Protein AF-A0A3A4K589-F1 (afdb_monomer_lite)

Structure (mmCIF, N/CA/C/O backbone):
data_AF-A0A3A4K589-F1
#
_entry.id   AF-A0A3A4K589-F1
#
loop_
_atom_site.group_PDB
_atom_site.id
_atom_site.type_symbol
_atom_site.label_atom_id
_atom_site.label_alt_id
_atom_site.label_comp_id
_atom_site.label_asym_id
_atom_site.label_entity_id
_atom_site.label_seq_id
_atom_site.pdbx_PDB_ins_code
_atom_site.Cartn_x
_atom_site.Cartn_y
_atom_site.Cartn_z
_atom_site.occupancy
_atom_site.B_iso_or_equiv
_atom_site.auth_seq_id
_atom_site.auth_comp_id
_atom_site.auth_asym_id
_atom_site.auth_atom_id
_atom_site.pdbx_PDB_model_num
ATOM 1 N N . MET A 1 1 ? -13.187 -5.462 17.919 1.00 56.28 1 MET A N 1
ATOM 2 C CA . MET A 1 1 ? -12.069 -4.545 18.238 1.00 56.28 1 MET A CA 1
ATOM 3 C C . MET A 1 1 ? -11.527 -3.876 16.978 1.00 56.28 1 MET A C 1
ATOM 5 O O . MET A 1 1 ? -11.646 -2.665 16.886 1.00 56.28 1 MET A O 1
ATOM 9 N N . LEU A 1 2 ? -11.048 -4.635 15.985 1.00 57.25 2 LEU A N 1
ATOM 10 C CA . LEU A 1 2 ? -10.505 -4.116 14.712 1.00 57.25 2 LEU A CA 1
ATOM 11 C C . LEU A 1 2 ? -11.508 -3.308 13.858 1.00 57.25 2 LEU A C 1
ATOM 13 O O . LEU A 1 2 ? -11.221 -2.182 13.465 1.00 57.25 2 LEU A O 1
ATOM 17 N N . LEU A 1 3 ? -12.720 -3.834 13.657 1.00 59.06 3 LEU A N 1
ATOM 18 C CA . LEU A 1 3 ? -13.803 -3.184 12.893 1.00 59.06 3 LEU A CA 1
ATOM 19 C C . LEU A 1 3 ? -14.183 -1.782 13.405 1.00 59.06 3 LEU A C 1
ATOM 21 O O . LEU A 1 3 ? -14.488 -0.894 12.620 1.00 59.06 3 LEU A O 1
ATOM 25 N N . SER A 1 4 ? -14.153 -1.575 14.723 1.00 60.25 4 SER A N 1
ATOM 26 C CA . SER A 1 4 ? -14.524 -0.301 15.354 1.00 60.25 4 SER A CA 1
ATOM 27 C C . SER A 1 4 ? -13.441 0.775 15.188 1.00 60.25 4 SER A C 1
ATOM 29 O O . SER A 1 4 ? -13.739 1.965 15.255 1.00 60.25 4 SER A O 1
ATOM 31 N N . ALA A 1 5 ? -12.185 0.363 14.986 1.00 59.72 5 ALA A N 1
ATOM 32 C CA . ALA A 1 5 ? -11.066 1.260 14.706 1.00 59.72 5 ALA A CA 1
ATOM 33 C C . ALA A 1 5 ? -10.971 1.597 13.204 1.00 59.72 5 ALA A C 1
ATOM 35 O O . ALA A 1 5 ? -10.641 2.728 12.845 1.00 59.72 5 ALA A O 1
ATOM 36 N N . PHE A 1 6 ? -11.343 0.657 12.327 1.00 65.44 6 PHE A N 1
ATOM 37 C CA . PHE A 1 6 ? -11.325 0.814 10.868 1.00 65.44 6 PHE A CA 1
ATOM 38 C C . PHE A 1 6 ? -12.630 1.423 10.322 1.00 65.44 6 PHE A C 1
ATOM 40 O O . PHE A 1 6 ? -13.406 0.808 9.589 1.00 65.44 6 PHE A O 1
ATOM 47 N N . HIS A 1 7 ? -12.897 2.658 10.740 1.00 74.31 7 HIS A N 1
ATOM 48 C CA . HIS A 1 7 ? -14.098 3.407 10.371 1.00 74.31 7 HIS A CA 1
ATOM 49 C C . HIS A 1 7 ? -14.136 3.826 8.886 1.00 74.31 7 HIS A C 1
ATOM 51 O O . HIS A 1 7 ? -13.130 3.784 8.175 1.00 74.31 7 HIS A O 1
ATOM 57 N N . ARG A 1 8 ? -15.310 4.278 8.419 1.00 78.75 8 ARG A N 1
ATOM 58 C CA . ARG A 1 8 ? -15.590 4.609 7.007 1.00 78.75 8 ARG A CA 1
ATOM 59 C C . ARG A 1 8 ? -14.558 5.546 6.366 1.00 78.75 8 ARG A C 1
ATOM 61 O O . ARG A 1 8 ? -14.184 5.303 5.228 1.00 78.75 8 ARG A O 1
ATOM 68 N N . ARG A 1 9 ? -14.062 6.568 7.078 1.00 82.56 9 ARG A N 1
ATOM 69 C CA . ARG A 1 9 ? -13.073 7.510 6.513 1.00 82.56 9 ARG A CA 1
ATOM 70 C C . ARG A 1 9 ? -11.721 6.848 6.264 1.00 82.56 9 ARG A C 1
ATOM 72 O O . ARG A 1 9 ? -11.150 7.043 5.202 1.00 82.56 9 ARG A O 1
ATOM 79 N N . LEU A 1 10 ? -11.251 6.017 7.196 1.00 80.69 10 LEU A N 1
ATOM 80 C CA . LEU A 1 10 ? -10.000 5.277 7.021 1.00 80.69 10 LEU A CA 1
ATOM 81 C C . LEU A 1 10 ? -10.121 4.2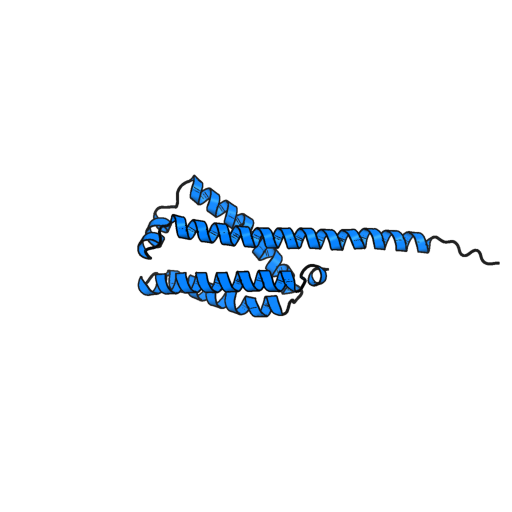61 5.875 1.00 80.69 10 LEU A C 1
ATOM 83 O O . LEU A 1 10 ? -9.215 4.153 5.064 1.00 80.69 10 LEU A O 1
ATOM 87 N N . ARG A 1 11 ? -11.279 3.599 5.741 1.00 82.44 11 ARG A N 1
ATOM 88 C CA . ARG A 1 11 ? -11.566 2.708 4.601 1.00 82.44 11 ARG A CA 1
ATOM 89 C C . ARG A 1 11 ? -11.535 3.443 3.267 1.00 82.44 11 ARG A C 1
ATOM 91 O O . ARG A 1 11 ? -10.949 2.927 2.326 1.00 82.44 11 ARG A O 1
ATOM 98 N N . LEU A 1 12 ? -12.143 4.627 3.193 1.00 84.38 12 LEU A N 1
ATOM 99 C CA . LEU A 1 12 ? -12.121 5.457 1.988 1.00 84.38 12 LEU A CA 1
ATOM 100 C C . LEU A 1 12 ? -10.704 5.936 1.661 1.00 84.38 12 LEU A C 1
ATOM 102 O O . LEU A 1 12 ? -10.305 5.852 0.509 1.00 84.38 12 LEU A O 1
ATOM 106 N N . ALA A 1 13 ? -9.930 6.368 2.659 1.00 85.31 13 ALA A N 1
ATOM 107 C CA . ALA A 1 13 ? -8.546 6.791 2.458 1.00 85.31 13 ALA A CA 1
ATOM 108 C C . ALA A 1 13 ? -7.650 5.633 1.985 1.00 85.31 13 ALA A C 1
ATOM 110 O O . ALA A 1 13 ? -6.901 5.789 1.026 1.00 85.31 13 ALA A O 1
ATOM 111 N N . THR A 1 14 ? -7.768 4.449 2.596 1.00 82.75 14 THR A N 1
ATOM 112 C CA . THR A 1 14 ? -7.049 3.248 2.144 1.00 82.75 14 THR A CA 1
ATOM 113 C C . THR A 1 14 ? -7.493 2.823 0.745 1.00 82.75 14 THR A C 1
ATOM 115 O O . THR A 1 14 ? -6.650 2.480 -0.072 1.00 82.75 14 THR A O 1
ATOM 118 N N . ALA A 1 15 ? -8.792 2.871 0.438 1.00 86.06 15 ALA A N 1
ATOM 119 C CA . ALA A 1 15 ? -9.295 2.562 -0.899 1.00 86.06 15 ALA A CA 1
ATOM 120 C C . ALA A 1 15 ? -8.781 3.559 -1.950 1.00 86.06 15 ALA A C 1
ATOM 122 O O . ALA A 1 15 ? -8.345 3.135 -3.013 1.00 86.06 15 ALA A O 1
ATOM 123 N N . ALA A 1 16 ? -8.768 4.858 -1.642 1.00 87.00 16 ALA A N 1
ATOM 124 C CA . ALA A 1 16 ? -8.206 5.881 -2.518 1.00 87.00 16 ALA A CA 1
ATOM 125 C C . ALA A 1 16 ? -6.711 5.644 -2.767 1.00 87.00 16 ALA A C 1
ATOM 127 O O . ALA A 1 16 ? -6.267 5.688 -3.910 1.00 87.00 16 ALA A O 1
ATOM 128 N N . LEU A 1 17 ? -5.951 5.307 -1.720 1.00 86.62 17 LEU A N 1
ATOM 129 C CA . LEU A 1 17 ? -4.537 4.966 -1.853 1.00 86.62 17 LEU A CA 1
ATOM 130 C 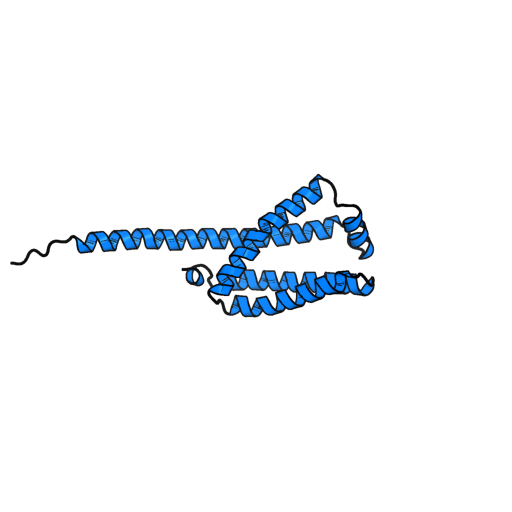C . LEU A 1 17 ? -4.333 3.732 -2.746 1.00 86.62 17 LEU A C 1
ATOM 132 O O . LEU A 1 17 ? -3.483 3.754 -3.628 1.00 86.62 17 LEU A O 1
ATOM 136 N N . LEU A 1 18 ? -5.150 2.687 -2.582 1.00 85.00 18 LEU A N 1
ATOM 137 C CA . LEU A 1 18 ? -5.111 1.510 -3.454 1.00 85.00 18 LEU A CA 1
ATOM 138 C C . LEU A 1 18 ? -5.413 1.863 -4.915 1.00 85.00 18 LEU A C 1
ATOM 140 O O . LEU A 1 18 ? -4.732 1.356 -5.797 1.00 85.00 18 LEU A O 1
ATOM 144 N N . VAL A 1 19 ? -6.382 2.746 -5.178 1.00 87.50 19 VAL A N 1
ATOM 145 C CA . VAL A 1 19 ? -6.689 3.222 -6.540 1.00 87.50 19 VAL A CA 1
ATOM 146 C C . VAL A 1 19 ? -5.496 3.964 -7.148 1.00 87.50 19 VAL A C 1
ATOM 148 O O . VAL A 1 19 ? -5.154 3.719 -8.303 1.00 87.50 19 VAL A O 1
ATOM 151 N N . VAL A 1 20 ? -4.809 4.808 -6.372 1.00 88.50 20 VAL A N 1
ATOM 152 C CA . VAL A 1 20 ? -3.553 5.442 -6.811 1.00 88.50 20 VAL A CA 1
ATOM 153 C C . VAL A 1 20 ? -2.494 4.380 -7.126 1.00 88.50 20 VAL A C 1
ATOM 155 O O . VAL A 1 20 ? -1.844 4.453 -8.167 1.00 88.50 20 VAL A O 1
ATOM 158 N N . GLY A 1 21 ? -2.367 3.352 -6.281 1.00 83.75 21 GLY A N 1
ATOM 159 C CA . GLY A 1 21 ? -1.479 2.214 -6.519 1.00 83.75 21 GLY A CA 1
ATOM 160 C C . GLY A 1 21 ? -1.806 1.447 -7.806 1.00 83.75 21 GLY A C 1
ATOM 161 O O . GLY A 1 21 ? -0.892 1.086 -8.543 1.00 83.75 21 GLY A O 1
ATOM 162 N N . VAL A 1 22 ? -3.092 1.243 -8.121 1.00 85.81 22 VAL A N 1
ATOM 163 C CA . VAL A 1 22 ? -3.533 0.653 -9.399 1.00 85.81 22 VAL A CA 1
ATOM 164 C C . VAL A 1 22 ? -3.076 1.521 -10.568 1.00 85.81 22 VAL A C 1
ATOM 166 O O . VAL A 1 22 ? -2.495 0.996 -11.513 1.00 85.81 22 VAL A O 1
ATOM 169 N N . GLY A 1 23 ? -3.287 2.838 -10.496 1.00 85.94 23 GLY A N 1
ATOM 170 C CA . GLY A 1 23 ? -2.848 3.771 -11.537 1.00 85.94 23 GLY A CA 1
ATOM 171 C C . GLY A 1 23 ? -1.337 3.712 -11.777 1.00 85.94 23 GLY A C 1
ATOM 172 O O . GLY A 1 23 ? -0.899 3.610 -12.920 1.00 85.94 23 GLY A O 1
ATOM 173 N N . LEU A 1 24 ? -0.544 3.683 -10.704 1.00 83.50 24 LEU A N 1
ATOM 174 C CA . LEU A 1 24 ? 0.913 3.535 -10.777 1.00 83.50 24 LEU A CA 1
ATOM 175 C C . LEU A 1 24 ? 1.336 2.192 -11.384 1.00 83.50 24 LEU A C 1
ATOM 177 O O . LEU A 1 24 ? 2.243 2.151 -12.214 1.00 83.50 24 LEU A O 1
ATOM 181 N N . ALA A 1 25 ? 0.671 1.098 -11.008 1.00 83.94 25 ALA A N 1
ATOM 182 C CA . ALA A 1 25 ? 0.947 -0.222 -11.562 1.00 83.94 25 ALA A CA 1
ATOM 183 C C . ALA A 1 25 ? 0.599 -0.299 -13.056 1.00 83.94 25 ALA A C 1
ATOM 185 O O . ALA A 1 25 ? 1.364 -0.874 -13.823 1.00 83.94 25 ALA A O 1
ATOM 186 N N . ILE A 1 26 ? -0.506 0.320 -13.486 1.00 85.44 26 ILE A N 1
ATOM 187 C CA . ILE A 1 26 ? -0.877 0.416 -14.905 1.00 85.44 26 ILE A CA 1
ATOM 188 C C . ILE A 1 26 ? 0.139 1.267 -15.669 1.00 85.44 26 ILE A C 1
ATOM 190 O O . ILE A 1 26 ? 0.579 0.859 -16.737 1.00 85.44 26 ILE A O 1
ATOM 194 N N . PHE A 1 27 ? 0.559 2.410 -15.125 1.00 82.62 27 PHE A N 1
ATOM 195 C CA . PHE A 1 27 ? 1.581 3.248 -15.756 1.00 82.62 27 PHE A CA 1
ATOM 196 C C . PHE A 1 27 ? 2.901 2.482 -15.939 1.00 82.62 27 PHE A C 1
ATOM 198 O O . PHE A 1 27 ? 3.467 2.463 -17.032 1.00 82.62 27 PHE A O 1
ATOM 205 N N . GLY A 1 28 ? 3.343 1.767 -14.898 1.00 78.75 28 GLY A N 1
ATOM 206 C CA . GLY A 1 28 ? 4.508 0.883 -14.968 1.00 78.75 28 GLY A CA 1
ATOM 207 C C . GLY A 1 28 ? 4.328 -0.272 -15.957 1.00 78.75 28 GLY A C 1
ATOM 208 O O . GLY A 1 28 ? 5.264 -0.605 -16.677 1.00 78.75 28 GLY A O 1
ATOM 209 N N . LEU A 1 29 ? 3.126 -0.850 -16.042 1.00 82.75 29 LEU A N 1
ATOM 210 C CA . LEU A 1 29 ? 2.789 -1.899 -17.005 1.00 82.75 29 LEU A CA 1
ATOM 211 C C . LEU A 1 29 ? 2.879 -1.396 -18.446 1.00 82.75 29 LEU A C 1
ATOM 213 O O . LEU A 1 29 ? 3.487 -2.073 -19.265 1.00 82.75 29 LEU A O 1
ATOM 217 N N . VAL A 1 30 ? 2.293 -0.234 -18.749 1.00 82.75 30 VAL A N 1
ATOM 218 C CA . VAL A 1 30 ? 2.341 0.372 -20.088 1.00 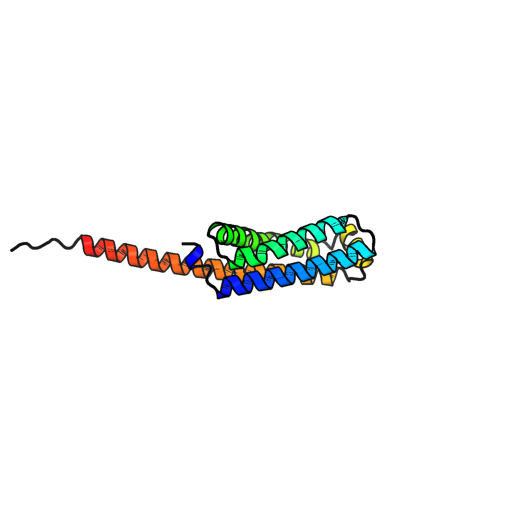82.75 30 VAL A CA 1
ATOM 219 C C . VAL A 1 30 ? 3.791 0.628 -20.480 1.00 82.75 30 VAL A C 1
ATOM 221 O O . VAL A 1 30 ? 4.218 0.175 -21.537 1.00 82.75 30 VAL A O 1
ATOM 224 N N . GLY A 1 31 ? 4.576 1.243 -19.590 1.00 78.25 31 GLY A N 1
ATOM 225 C CA . GLY A 1 31 ? 5.998 1.468 -19.835 1.00 78.25 31 GLY A CA 1
ATOM 226 C C . GLY A 1 31 ? 6.784 0.167 -20.046 1.00 78.25 31 GLY A C 1
ATOM 227 O O . GLY A 1 31 ? 7.558 0.056 -20.992 1.00 78.25 31 GLY A O 1
ATOM 228 N N . ALA A 1 32 ? 6.563 -0.850 -19.209 1.00 78.00 32 ALA A N 1
ATOM 229 C CA . ALA A 1 32 ? 7.239 -2.143 -19.325 1.00 78.00 32 ALA A CA 1
ATOM 230 C C . ALA A 1 32 ? 6.835 -2.920 -20.590 1.00 78.00 32 ALA A C 1
ATOM 232 O O . ALA A 1 32 ? 7.678 -3.577 -21.201 1.00 78.00 32 ALA A O 1
ATOM 233 N N . ALA A 1 33 ? 5.562 -2.852 -20.987 1.00 78.88 33 ALA A N 1
ATOM 234 C CA . ALA A 1 33 ? 5.047 -3.507 -22.185 1.00 78.88 33 ALA A CA 1
ATOM 235 C C . ALA A 1 33 ? 5.629 -2.884 -23.459 1.00 78.88 33 ALA A C 1
ATOM 237 O O . ALA A 1 33 ? 6.060 -3.620 -24.347 1.00 78.88 33 ALA A O 1
ATOM 238 N N . ASP A 1 34 ? 5.713 -1.553 -23.503 1.00 79.94 34 ASP A N 1
ATOM 239 C CA . ASP A 1 34 ? 6.284 -0.803 -24.627 1.00 79.94 34 ASP A CA 1
ATOM 240 C C . ASP A 1 34 ? 7.766 -1.166 -24.860 1.00 79.94 34 ASP A C 1
ATOM 242 O O . ASP A 1 34 ? 8.228 -1.300 -25.990 1.00 79.94 34 ASP A O 1
ATOM 246 N N . HIS A 1 35 ? 8.491 -1.482 -23.781 1.00 73.75 35 HIS A N 1
ATOM 247 C CA . HIS A 1 35 ? 9.911 -1.851 -23.816 1.00 73.75 35 HIS A CA 1
ATOM 248 C C . HIS A 1 35 ? 10.173 -3.372 -23.800 1.00 73.75 35 HIS A C 1
ATOM 250 O O . HIS A 1 35 ? 11.325 -3.793 -23.671 1.00 73.75 35 HIS A O 1
ATOM 256 N N . ARG A 1 36 ? 9.129 -4.214 -23.924 1.00 73.56 36 ARG A N 1
ATOM 257 C CA . ARG A 1 36 ? 9.191 -5.692 -23.803 1.00 73.56 36 ARG A CA 1
ATOM 258 C C . ARG A 1 36 ? 9.962 -6.183 -22.568 1.00 73.56 36 ARG A C 1
ATOM 260 O O . ARG A 1 36 ? 10.669 -7.194 -22.613 1.00 73.56 36 ARG A O 1
ATOM 267 N N . ASP A 1 37 ? 9.823 -5.482 -21.451 1.00 73.81 37 ASP A N 1
ATOM 268 C CA . ASP A 1 37 ? 10.459 -5.865 -20.198 1.00 73.81 37 ASP A CA 1
ATOM 269 C C . ASP A 1 37 ? 9.744 -7.093 -19.598 1.00 73.81 37 ASP A C 1
ATOM 271 O O . ASP A 1 37 ? 8.514 -7.155 -19.506 1.00 73.81 37 ASP A O 1
ATOM 275 N N . ARG A 1 38 ? 10.520 -8.078 -19.126 1.00 76.81 38 ARG A N 1
ATOM 276 C CA . ARG A 1 38 ? 10.009 -9.282 -18.442 1.00 76.81 38 ARG A CA 1
ATOM 277 C C . ARG A 1 38 ? 9.197 -8.940 -17.188 1.00 76.81 38 ARG A C 1
ATOM 279 O O . ARG A 1 38 ? 8.417 -9.765 -16.715 1.00 76.81 38 ARG A O 1
ATOM 286 N N . ARG A 1 39 ? 9.360 -7.731 -16.646 1.00 74.19 39 ARG A N 1
ATOM 287 C CA . ARG A 1 39 ? 8.650 -7.247 -15.454 1.00 74.19 39 ARG A CA 1
ATOM 288 C C . ARG A 1 39 ? 7.215 -6.799 -15.712 1.00 74.19 39 ARG A C 1
ATOM 290 O O . ARG A 1 39 ? 6.488 -6.601 -14.740 1.00 74.19 39 ARG A O 1
ATOM 297 N N . ALA A 1 40 ? 6.772 -6.705 -16.969 1.00 76.88 40 ALA A N 1
ATOM 298 C CA . ALA A 1 40 ? 5.382 -6.381 -17.299 1.00 76.88 40 ALA A CA 1
ATOM 299 C C . ALA A 1 40 ? 4.389 -7.299 -16.555 1.00 76.88 40 ALA A C 1
ATOM 301 O O . ALA A 1 40 ? 3.405 -6.828 -15.988 1.00 76.88 40 ALA A O 1
ATOM 302 N N . GLY A 1 41 ? 4.706 -8.595 -16.435 1.00 76.62 41 GLY A N 1
ATOM 303 C CA . GLY A 1 41 ? 3.891 -9.544 -15.669 1.00 76.62 41 GLY A CA 1
ATOM 304 C C . GLY A 1 41 ? 3.727 -9.163 -14.191 1.00 76.62 41 GLY A C 1
ATOM 305 O O . GLY A 1 41 ? 2.630 -9.267 -13.649 1.00 76.62 41 GLY A O 1
ATOM 306 N N . ALA A 1 42 ? 4.780 -8.655 -13.544 1.00 77.38 42 ALA A N 1
ATOM 307 C CA . ALA A 1 42 ? 4.719 -8.240 -12.143 1.00 77.38 42 ALA A CA 1
ATOM 308 C C . ALA A 1 42 ? 3.820 -7.007 -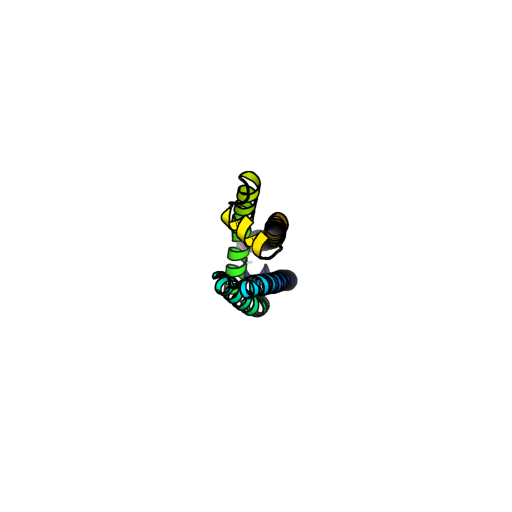11.949 1.00 77.38 42 ALA A C 1
ATOM 310 O O . ALA A 1 42 ? 3.017 -6.976 -11.016 1.00 77.38 42 ALA A O 1
ATOM 311 N N . PHE A 1 43 ? 3.899 -6.023 -12.853 1.00 79.31 43 PHE A N 1
ATOM 312 C CA . PHE A 1 43 ? 3.029 -4.843 -12.819 1.00 79.31 43 PHE A CA 1
ATOM 313 C C . PHE A 1 43 ? 1.562 -5.194 -13.087 1.00 79.31 43 PHE A C 1
ATOM 315 O O . PHE A 1 43 ? 0.680 -4.691 -12.392 1.00 79.31 43 PHE A O 1
ATOM 322 N N . ALA A 1 44 ? 1.294 -6.105 -14.027 1.00 82.62 44 ALA A N 1
ATOM 323 C CA . ALA A 1 44 ? -0.056 -6.597 -14.293 1.00 82.62 44 ALA A CA 1
ATOM 324 C C . ALA A 1 44 ? -0.652 -7.312 -13.072 1.00 82.62 44 ALA A C 1
ATOM 326 O O . ALA A 1 44 ? -1.768 -6.997 -12.654 1.00 82.62 44 ALA A O 1
ATOM 327 N N . VAL A 1 45 ? 0.107 -8.221 -12.449 1.00 84.00 45 VAL A N 1
ATOM 328 C CA . VAL A 1 45 ? -0.320 -8.906 -11.218 1.00 84.00 45 VAL A CA 1
ATOM 329 C C . VAL A 1 45 ? -0.590 -7.894 -10.105 1.00 84.00 45 VAL A C 1
ATOM 331 O O . VAL A 1 45 ? -1.637 -7.965 -9.463 1.00 84.00 45 VAL A O 1
ATOM 334 N N . ALA A 1 46 ? 0.300 -6.918 -9.904 1.00 80.81 46 ALA A N 1
ATOM 335 C CA . ALA A 1 46 ? 0.108 -5.872 -8.905 1.00 80.81 46 ALA A CA 1
ATOM 336 C C . ALA A 1 46 ? -1.173 -5.058 -9.158 1.00 80.81 46 ALA A C 1
ATOM 338 O O . ALA A 1 46 ? -1.960 -4.867 -8.231 1.00 80.81 46 ALA A O 1
ATOM 339 N N . ALA A 1 47 ? -1.426 -4.636 -10.402 1.00 82.62 47 ALA A N 1
ATOM 340 C CA . ALA A 1 47 ? -2.628 -3.889 -10.770 1.00 82.62 47 ALA A CA 1
ATOM 341 C C . ALA A 1 47 ? -3.911 -4.687 -10.483 1.00 82.62 47 ALA A C 1
ATOM 343 O O . ALA A 1 47 ? -4.832 -4.163 -9.856 1.00 82.62 47 ALA A O 1
ATOM 344 N N . VAL A 1 48 ? -3.953 -5.966 -10.876 1.00 86.94 48 VAL A N 1
ATOM 345 C CA . VAL A 1 48 ? -5.107 -6.850 -10.639 1.00 86.94 48 VAL A CA 1
ATOM 346 C C . VAL A 1 48 ? -5.345 -7.053 -9.145 1.00 86.94 48 VAL A C 1
ATOM 348 O O . VAL A 1 48 ? -6.467 -6.880 -8.666 1.00 86.94 48 VAL A O 1
ATOM 351 N N . VAL A 1 49 ? -4.294 -7.379 -8.390 1.00 83.62 49 VAL A N 1
ATOM 352 C CA . VAL A 1 49 ? -4.389 -7.594 -6.941 1.00 83.62 49 VAL A CA 1
ATOM 353 C C . VAL A 1 49 ? -4.902 -6.330 -6.250 1.00 83.62 49 VAL A C 1
ATOM 355 O O . VAL A 1 49 ? -5.880 -6.396 -5.504 1.00 83.62 49 VAL A O 1
ATOM 358 N N . LEU A 1 50 ? -4.308 -5.167 -6.534 1.00 82.94 50 LEU A N 1
ATOM 359 C CA . LEU A 1 50 ? -4.731 -3.895 -5.944 1.00 82.94 50 LEU A CA 1
ATOM 360 C C . LEU A 1 50 ? -6.184 -3.555 -6.304 1.00 82.94 50 LEU A C 1
ATOM 362 O O . LEU A 1 50 ? -6.948 -3.167 -5.417 1.00 82.94 50 LEU A O 1
ATOM 366 N N . ALA A 1 51 ? -6.597 -3.771 -7.556 1.00 85.56 51 ALA A N 1
ATOM 367 C CA . ALA A 1 51 ? -7.965 -3.525 -8.005 1.00 85.56 51 ALA A CA 1
ATOM 368 C C . ALA A 1 51 ? -8.988 -4.407 -7.272 1.00 85.56 51 ALA A C 1
ATOM 370 O O . ALA A 1 51 ? -10.040 -3.915 -6.863 1.00 85.56 51 ALA A O 1
ATOM 371 N N . VAL A 1 52 ? -8.670 -5.684 -7.031 1.00 86.81 52 VAL A N 1
ATOM 372 C CA . VAL A 1 52 ? -9.513 -6.598 -6.238 1.00 86.81 52 VAL A CA 1
ATOM 373 C C . VAL A 1 52 ? -9.550 -6.189 -4.763 1.00 86.81 52 VAL A C 1
ATOM 375 O O . VAL A 1 52 ? -10.589 -6.303 -4.108 1.00 86.81 52 VAL A O 1
ATOM 378 N N . LEU A 1 53 ? -8.445 -5.672 -4.221 1.00 80.38 53 LEU A N 1
ATOM 379 C CA . LEU A 1 53 ? -8.376 -5.236 -2.827 1.00 80.38 53 LEU A CA 1
ATOM 380 C C . LEU A 1 53 ? -9.244 -4.003 -2.529 1.00 80.38 53 LEU A C 1
ATOM 382 O O . LEU A 1 53 ? -9.752 -3.898 -1.412 1.00 80.38 53 LEU A O 1
ATOM 386 N N . VAL A 1 54 ? -9.480 -3.108 -3.495 1.00 84.50 54 VAL A N 1
ATOM 387 C CA . VAL A 1 54 ? -10.335 -1.914 -3.317 1.00 84.50 54 VAL A CA 1
ATOM 388 C C . VAL A 1 54 ? -11.735 -2.269 -2.777 1.00 84.50 54 VAL A C 1
ATOM 390 O O . VAL A 1 54 ? -12.072 -1.833 -1.668 1.00 84.50 54 VAL A O 1
ATOM 393 N N . PRO A 1 55 ? -12.566 -3.084 -3.463 1.00 83.69 55 PRO A N 1
ATOM 394 C CA . PRO A 1 55 ? -13.886 -3.455 -2.957 1.00 83.69 55 PRO A CA 1
ATOM 395 C C . PRO A 1 55 ? -13.805 -4.304 -1.682 1.00 83.69 55 PRO A C 1
ATOM 397 O O . PRO A 1 55 ? -14.703 -4.241 -0.844 1.00 83.69 55 PRO A O 1
ATOM 400 N N . VAL A 1 56 ? -12.732 -5.076 -1.486 1.00 83.94 56 VAL A N 1
ATOM 401 C CA . VAL A 1 56 ? -12.526 -5.884 -0.274 1.00 83.94 56 VAL A CA 1
ATOM 402 C C . VAL A 1 56 ? -12.326 -4.985 0.955 1.00 83.94 56 VAL A C 1
ATOM 404 O O . VAL A 1 56 ? -13.013 -5.163 1.967 1.00 83.94 56 VAL A O 1
ATOM 407 N N . VAL A 1 57 ? -11.483 -3.952 0.858 1.00 80.31 57 VAL A N 1
ATOM 408 C CA . VAL A 1 57 ? -11.304 -2.912 1.894 1.00 80.31 57 VAL A CA 1
ATOM 409 C C . VAL A 1 57 ? -12.604 -2.146 2.137 1.00 80.31 57 VAL A C 1
ATOM 411 O O . VAL A 1 57 ? -13.002 -1.909 3.287 1.00 80.31 57 VAL A O 1
ATOM 414 N N . LEU A 1 58 ? -13.337 -1.839 1.067 1.00 82.44 58 LEU A N 1
ATOM 415 C CA . LEU A 1 58 ? -14.652 -1.211 1.147 1.00 82.44 58 LEU A CA 1
ATOM 416 C C . LEU A 1 58 ? -15.758 -2.127 1.671 1.00 82.44 58 LEU A C 1
ATOM 418 O O . LEU A 1 58 ? -16.798 -1.596 2.041 1.00 82.44 58 LEU A O 1
ATOM 422 N N . ARG A 1 59 ? -15.557 -3.442 1.819 1.00 82.31 59 ARG A N 1
ATOM 423 C CA . ARG A 1 59 ? -16.472 -4.350 2.547 1.00 82.31 59 ARG A CA 1
ATOM 424 C C . ARG A 1 59 ? -16.155 -4.439 4.039 1.00 82.31 59 ARG A C 1
ATOM 426 O O . ARG A 1 59 ? -17.055 -4.665 4.841 1.00 82.31 59 ARG A O 1
ATOM 433 N N . GLY A 1 60 ? -14.918 -4.135 4.439 1.00 69.38 60 GLY A N 1
ATOM 434 C CA . GLY A 1 60 ? -14.554 -3.926 5.844 1.00 69.38 60 GLY A CA 1
ATOM 435 C C . GLY A 1 60 ? -14.594 -5.188 6.702 1.00 69.38 60 GLY A C 1
ATOM 436 O O . GLY A 1 60 ? -14.854 -5.102 7.898 1.00 69.38 60 GLY A O 1
ATOM 437 N N . GLY A 1 61 ? -14.344 -6.359 6.114 1.00 74.69 61 GLY A N 1
ATOM 438 C CA . GLY A 1 61 ? -14.241 -7.611 6.863 1.00 74.69 61 GLY A CA 1
ATOM 439 C C . GLY A 1 61 ? -13.117 -7.575 7.907 1.00 74.69 61 GLY A C 1
ATOM 440 O O . GLY A 1 61 ? -12.103 -6.903 7.737 1.00 74.69 61 GLY A O 1
ATOM 441 N N . ARG A 1 62 ? -13.267 -8.338 8.994 1.00 71.88 62 ARG A N 1
ATOM 442 C CA . ARG A 1 62 ? -12.278 -8.421 10.092 1.00 71.88 62 ARG A CA 1
ATOM 443 C C . ARG A 1 62 ? -10.873 -8.779 9.600 1.00 71.88 62 ARG A C 1
ATOM 445 O O . ARG A 1 62 ? -9.905 -8.136 9.994 1.00 71.88 62 ARG A O 1
ATOM 452 N N . TRP A 1 63 ? -10.805 -9.767 8.712 1.00 73.31 63 TRP A N 1
ATOM 453 C CA . TRP A 1 63 ? -9.584 -10.229 8.054 1.00 73.31 63 TRP A CA 1
ATOM 454 C C . TRP A 1 63 ? -8.951 -9.153 7.178 1.00 73.31 63 TRP A C 1
ATOM 456 O O . TRP A 1 63 ? -7.737 -9.001 7.160 1.00 73.31 63 TRP A O 1
ATOM 466 N N . VAL A 1 64 ? -9.782 -8.340 6.528 1.00 71.75 64 VAL A N 1
ATOM 467 C CA . VAL A 1 64 ? -9.336 -7.245 5.666 1.00 71.75 64 VAL A CA 1
ATOM 468 C C . VAL A 1 64 ? -8.679 -6.138 6.478 1.00 71.75 64 VAL A C 1
ATOM 470 O O . VAL A 1 64 ? -7.659 -5.602 6.070 1.00 71.75 64 VAL A O 1
ATOM 473 N N . VAL A 1 65 ? -9.223 -5.822 7.656 1.00 69.75 65 VAL A N 1
ATOM 474 C CA . VAL A 1 65 ? -8.616 -4.837 8.560 1.00 69.75 65 VAL A CA 1
ATOM 475 C C . VAL A 1 65 ? -7.259 -5.323 9.075 1.00 69.75 65 VAL A C 1
ATOM 477 O O . VAL A 1 65 ? -6.312 -4.544 9.116 1.00 69.75 65 VAL A O 1
ATOM 480 N N . GLY A 1 66 ? -7.157 -6.603 9.449 1.00 73.00 66 GLY A N 1
ATOM 481 C CA . GLY A 1 66 ? -5.888 -7.207 9.864 1.00 73.00 66 GLY A CA 1
ATOM 482 C C . GLY A 1 66 ? -4.851 -7.194 8.739 1.00 73.00 66 GLY A C 1
ATOM 483 O O . GLY A 1 66 ? -3.742 -6.709 8.937 1.00 73.00 66 GLY A O 1
ATOM 484 N N . GLY A 1 67 ? -5.240 -7.638 7.541 1.00 73.56 67 GLY A N 1
ATOM 485 C CA . GLY A 1 67 ? -4.382 -7.620 6.356 1.00 73.56 67 GLY A CA 1
ATOM 486 C C . GLY A 1 67 ? -3.940 -6.209 5.967 1.00 73.56 67 GLY A C 1
ATOM 487 O O . GLY A 1 67 ? -2.757 -5.982 5.747 1.00 73.56 67 GLY A O 1
ATOM 488 N N . ALA A 1 68 ? -4.854 -5.234 5.971 1.00 73.19 68 ALA A N 1
ATOM 489 C CA . ALA A 1 68 ? -4.522 -3.836 5.701 1.00 73.19 68 ALA A CA 1
ATOM 490 C C . ALA A 1 68 ? -3.539 -3.276 6.737 1.00 73.19 68 ALA A C 1
ATOM 492 O O . ALA A 1 68 ? -2.608 -2.574 6.364 1.00 73.19 68 ALA A O 1
ATOM 493 N N . ALA A 1 69 ? -3.694 -3.608 8.021 1.00 74.00 69 ALA A N 1
ATOM 494 C CA . ALA A 1 69 ? -2.747 -3.190 9.051 1.00 74.00 69 ALA A CA 1
ATOM 495 C C . ALA A 1 69 ? -1.348 -3.785 8.823 1.00 74.00 69 ALA A C 1
ATOM 497 O O . ALA A 1 69 ? -0.366 -3.058 8.933 1.00 74.00 69 ALA A O 1
ATOM 498 N N . ILE A 1 70 ? -1.255 -5.069 8.461 1.00 79.25 70 ILE A N 1
ATOM 499 C CA . ILE A 1 70 ? 0.025 -5.724 8.146 1.00 79.25 70 ILE A CA 1
ATOM 500 C C . ILE A 1 70 ? 0.674 -5.068 6.925 1.00 79.25 70 ILE A C 1
ATOM 502 O O . ILE A 1 70 ? 1.835 -4.675 6.988 1.00 79.25 70 ILE A O 1
ATOM 506 N N . VAL A 1 71 ? -0.080 -4.899 5.835 1.00 77.31 71 VAL A N 1
ATOM 507 C CA . VAL A 1 71 ? 0.429 -4.303 4.592 1.00 77.31 71 VAL A CA 1
ATOM 508 C C . VAL A 1 71 ? 0.877 -2.862 4.815 1.00 77.31 71 VAL A C 1
ATOM 510 O O . VAL A 1 71 ? 1.985 -2.514 4.423 1.00 77.31 71 VAL A O 1
ATOM 513 N N . LEU A 1 72 ? 0.057 -2.034 5.471 1.00 76.31 72 LEU A N 1
ATOM 514 C CA . LEU A 1 72 ? 0.399 -0.640 5.764 1.00 76.31 72 LEU A CA 1
ATOM 515 C C . LEU A 1 72 ? 1.585 -0.539 6.738 1.00 76.31 72 LEU A C 1
ATOM 517 O O . LEU A 1 72 ? 2.434 0.328 6.571 1.00 76.31 72 LEU A O 1
ATOM 521 N N . GLY A 1 73 ? 1.680 -1.435 7.725 1.00 72.94 73 GLY A N 1
ATOM 522 C CA . GLY A 1 73 ? 2.830 -1.509 8.630 1.00 72.94 73 GLY A CA 1
ATOM 523 C C . GLY A 1 73 ? 4.121 -1.891 7.900 1.00 72.94 73 GLY A C 1
ATOM 524 O O . GLY A 1 73 ? 5.165 -1.287 8.136 1.00 72.94 73 GLY A O 1
ATOM 525 N N . GLY A 1 74 ? 4.036 -2.823 6.946 1.00 76.12 74 GLY A N 1
ATOM 526 C CA . GLY A 1 74 ? 5.154 -3.228 6.092 1.00 76.12 74 GLY A CA 1
ATOM 527 C C . GLY A 1 74 ? 5.705 -2.105 5.207 1.00 76.12 74 GLY A C 1
ATOM 528 O O . GLY A 1 74 ? 6.860 -2.169 4.795 1.00 76.12 74 GLY A O 1
ATOM 529 N N . GLN A 1 75 ? 4.942 -1.033 4.969 1.00 79.56 75 GLN A N 1
ATOM 530 C CA . GLN A 1 75 ? 5.420 0.121 4.197 1.00 79.56 75 GLN A CA 1
ATOM 531 C C . GLN A 1 75 ? 6.569 0.854 4.889 1.00 79.56 75 GLN A C 1
ATOM 533 O O . GLN A 1 75 ? 7.379 1.466 4.207 1.00 79.56 75 GLN A O 1
ATOM 538 N N . TRP A 1 76 ? 6.726 0.740 6.211 1.00 72.31 76 TRP A N 1
ATOM 539 C CA . TRP A 1 76 ? 7.909 1.274 6.893 1.00 72.31 76 TRP A CA 1
ATOM 540 C C . TRP A 1 76 ? 9.197 0.558 6.484 1.00 72.31 76 TRP A C 1
ATOM 542 O O . TRP A 1 76 ? 10.231 1.202 6.337 1.00 72.31 76 TRP A O 1
ATOM 552 N N . ILE A 1 77 ? 9.129 -0.752 6.226 1.00 72.75 77 ILE A N 1
ATOM 553 C CA . ILE A 1 77 ? 10.263 -1.513 5.686 1.00 72.75 77 ILE A CA 1
ATOM 554 C C . ILE A 1 77 ? 10.571 -1.027 4.269 1.00 72.75 77 ILE A C 1
ATOM 556 O O . ILE A 1 77 ? 11.737 -0.838 3.931 1.00 72.75 77 ILE A O 1
ATOM 560 N N . ALA A 1 78 ? 9.533 -0.757 3.468 1.00 70.00 78 ALA A N 1
ATOM 561 C CA . ALA A 1 78 ? 9.702 -0.162 2.147 1.00 70.00 78 ALA A CA 1
ATOM 562 C C . ALA A 1 78 ? 10.386 1.210 2.244 1.00 70.00 78 ALA A C 1
ATOM 564 O O . ALA A 1 78 ? 11.407 1.389 1.601 1.00 70.00 78 ALA A O 1
ATOM 565 N N . VAL A 1 79 ? 9.916 2.123 3.107 1.00 72.94 79 VAL A N 1
ATOM 566 C CA . VAL A 1 79 ? 10.541 3.441 3.354 1.00 72.94 79 VAL A CA 1
ATOM 567 C C . VAL A 1 79 ? 12.026 3.311 3.692 1.00 72.94 79 VAL A C 1
ATOM 569 O O . VAL A 1 79 ? 12.841 4.000 3.083 1.00 72.94 79 VAL A O 1
ATOM 572 N N . VAL A 1 80 ? 12.384 2.425 4.628 1.00 72.31 80 VAL A N 1
ATOM 573 C CA . VAL A 1 80 ? 13.787 2.189 5.007 1.00 72.31 80 VAL A CA 1
ATOM 574 C C . VAL A 1 80 ? 14.585 1.663 3.816 1.00 72.31 80 VAL A C 1
ATOM 576 O O . VAL A 1 80 ? 15.666 2.176 3.546 1.00 72.31 80 VAL A O 1
ATOM 579 N N . GLY A 1 81 ? 14.041 0.704 3.063 1.00 68.81 81 GLY A N 1
ATOM 580 C CA . GLY A 1 81 ? 14.663 0.199 1.840 1.00 68.81 81 GLY A CA 1
ATOM 581 C C . GLY A 1 81 ? 14.919 1.304 0.813 1.00 68.81 81 GLY A C 1
ATOM 582 O O . GLY A 1 81 ? 16.018 1.392 0.273 1.00 68.81 81 GLY A O 1
ATOM 583 N N . THR A 1 82 ? 13.950 2.197 0.601 1.00 68.69 82 THR A N 1
ATOM 584 C CA . THR A 1 82 ? 14.074 3.330 -0.326 1.00 68.69 82 THR A CA 1
ATOM 585 C C . THR A 1 82 ? 15.108 4.355 0.151 1.00 68.69 82 THR A C 1
ATOM 587 O O . THR A 1 82 ? 15.866 4.882 -0.656 1.00 68.69 82 THR A O 1
ATOM 590 N N . LEU A 1 83 ? 15.171 4.629 1.459 1.00 69.75 83 LEU A N 1
ATOM 591 C CA . LEU A 1 83 ? 16.175 5.510 2.072 1.00 69.75 83 LEU A CA 1
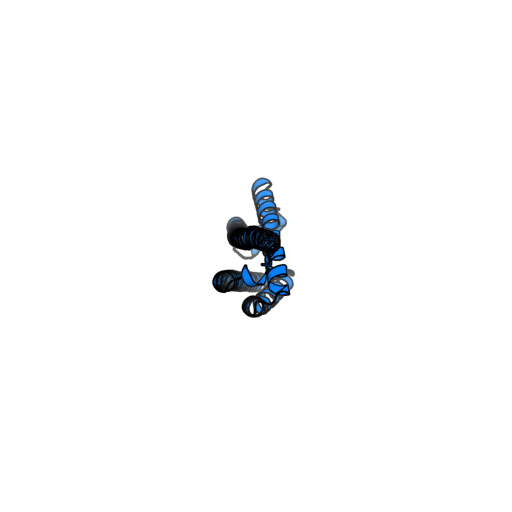ATOM 592 C C . LEU A 1 83 ? 17.589 4.942 1.943 1.00 69.75 83 LEU A C 1
ATOM 594 O O . LEU A 1 83 ? 18.507 5.669 1.578 1.00 69.75 83 LEU A O 1
ATOM 598 N N . VAL A 1 84 ? 17.763 3.644 2.197 1.00 68.31 84 VAL A N 1
ATOM 599 C CA . VAL A 1 84 ? 19.041 2.947 1.999 1.00 68.31 84 VAL A CA 1
ATOM 600 C C . VAL A 1 84 ? 19.464 3.014 0.530 1.00 68.31 84 VAL A C 1
ATOM 602 O O . VAL A 1 84 ? 20.619 3.308 0.235 1.00 68.31 84 VAL A O 1
ATOM 605 N N . GLU A 1 85 ? 18.527 2.817 -0.396 1.00 68.00 85 GLU A N 1
ATOM 606 C CA . GLU A 1 85 ? 18.775 2.900 -1.839 1.00 68.00 85 GLU A CA 1
ATOM 607 C C . GLU A 1 85 ? 19.127 4.326 -2.304 1.00 68.00 85 GLU A C 1
ATOM 609 O O . GLU A 1 85 ? 19.936 4.498 -3.213 1.00 68.00 85 GLU A O 1
ATOM 614 N N . LEU A 1 86 ? 18.586 5.358 -1.649 1.00 68.00 86 LEU A N 1
ATOM 615 C CA . LEU A 1 86 ? 18.967 6.758 -1.868 1.00 68.00 86 LEU A CA 1
ATOM 616 C C . LEU A 1 86 ? 20.362 7.084 -1.313 1.00 68.00 86 LEU A C 1
ATOM 618 O O . LEU A 1 86 ? 21.100 7.831 -1.947 1.00 68.00 86 LEU A O 1
ATOM 622 N N . LEU A 1 87 ? 20.727 6.529 -0.153 1.00 64.75 87 LEU A N 1
ATOM 623 C CA . LEU A 1 87 ? 22.002 6.804 0.522 1.00 64.75 87 LEU A CA 1
ATOM 624 C C . LEU A 1 87 ? 23.192 6.076 -0.115 1.00 64.75 87 LEU A C 1
ATOM 626 O O . LEU A 1 87 ? 24.277 6.641 -0.201 1.00 64.75 87 LEU A O 1
ATOM 630 N N . ILE A 1 88 ? 22.998 4.829 -0.553 1.00 69.94 88 ILE A N 1
ATOM 631 C CA . ILE A 1 88 ? 24.056 3.993 -1.152 1.00 69.94 88 ILE A CA 1
ATOM 632 C C . ILE A 1 88 ? 24.142 4.209 -2.677 1.00 69.94 88 ILE A C 1
ATOM 634 O O . ILE A 1 88 ? 25.101 3.796 -3.327 1.00 69.94 88 ILE A O 1
ATOM 638 N N . GLY A 1 89 ? 23.167 4.918 -3.249 1.00 55.06 89 GLY A N 1
ATOM 639 C CA . GLY A 1 89 ? 23.011 5.102 -4.683 1.00 55.06 89 GLY A CA 1
ATOM 640 C C . GLY A 1 89 ? 22.130 4.012 -5.289 1.00 55.06 89 GLY A C 1
ATOM 641 O O . GLY A 1 89 ? 22.243 2.825 -4.973 1.00 55.06 89 GLY A O 1
ATOM 642 N N . VAL A 1 90 ? 21.232 4.424 -6.186 1.00 60.81 90 VAL A N 1
ATOM 643 C CA . VAL A 1 90 ? 20.311 3.510 -6.868 1.00 60.81 90 VAL A CA 1
ATOM 644 C C . VAL A 1 90 ? 21.132 2.545 -7.719 1.00 60.81 90 VAL A C 1
ATOM 646 O O . VAL A 1 90 ? 21.789 2.967 -8.674 1.00 60.81 90 VAL A O 1
ATOM 649 N N . GLY A 1 91 ? 21.079 1.252 -7.384 1.00 55.16 91 GLY A N 1
ATOM 650 C CA . GLY A 1 91 ? 21.849 0.212 -8.065 1.00 55.16 91 GLY A CA 1
ATOM 651 C C . GLY A 1 91 ? 21.751 0.324 -9.590 1.00 55.16 91 GLY A C 1
ATOM 652 O O . GLY A 1 91 ? 20.678 0.594 -10.140 1.00 55.16 91 GLY A O 1
ATOM 653 N N . ALA A 1 92 ? 22.880 0.129 -10.277 1.00 54.41 92 ALA A N 1
ATOM 654 C CA . ALA A 1 92 ? 23.030 0.359 -11.719 1.00 54.41 92 ALA A CA 1
ATOM 655 C C . ALA A 1 92 ? 21.971 -0.363 -12.580 1.00 54.41 92 ALA A C 1
ATOM 657 O O . ALA A 1 92 ? 21.581 0.137 -13.632 1.00 54.41 92 ALA A O 1
ATOM 658 N N . SER A 1 93 ? 21.455 -1.508 -12.117 1.00 55.66 93 SER A N 1
ATOM 659 C CA . SER A 1 93 ? 20.371 -2.240 -12.781 1.00 55.66 93 SER A CA 1
ATOM 660 C C . SER A 1 93 ? 19.037 -1.484 -12.740 1.00 55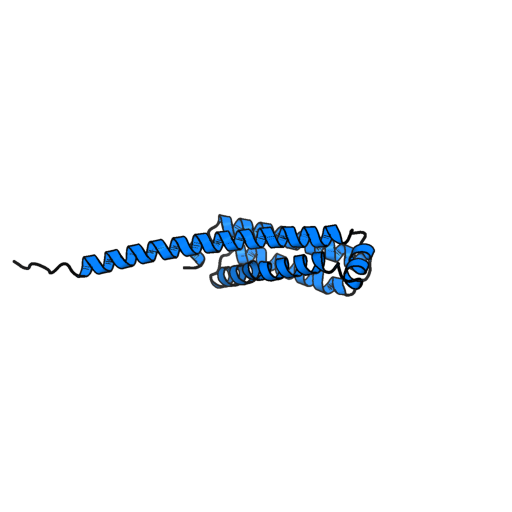.66 93 SER A C 1
ATOM 662 O O . SER A 1 93 ? 18.405 -1.293 -13.772 1.00 55.66 93 SER A O 1
ATOM 664 N N . LYS A 1 94 ? 18.630 -0.967 -11.577 1.00 52.94 94 LYS A N 1
ATOM 665 C CA . LYS A 1 94 ? 17.341 -0.281 -11.387 1.00 52.94 94 LYS A CA 1
ATOM 666 C C . LYS A 1 94 ? 17.315 1.096 -12.051 1.00 52.94 94 LYS A C 1
ATOM 668 O O . LYS A 1 94 ? 16.291 1.517 -12.583 1.00 52.94 94 LYS A O 1
ATOM 673 N N . SER A 1 95 ? 18.456 1.782 -12.054 1.00 57.19 95 SER A N 1
ATOM 674 C CA . SER A 1 95 ? 18.624 3.057 -12.751 1.00 57.19 95 SER A CA 1
ATOM 675 C C . SER A 1 95 ? 18.689 2.896 -14.275 1.00 57.19 95 SER A C 1
ATOM 677 O O . SER A 1 95 ? 18.209 3.784 -14.979 1.00 57.19 95 SER A O 1
ATOM 679 N N . ALA A 1 96 ? 19.205 1.776 -14.794 1.00 56.62 96 ALA A N 1
ATOM 680 C CA . ALA A 1 96 ? 19.119 1.441 -16.217 1.00 56.62 96 ALA A CA 1
ATOM 681 C C . ALA A 1 96 ? 17.682 1.104 -16.645 1.00 56.62 96 ALA A C 1
ATOM 683 O O . ALA A 1 96 ? 17.246 1.547 -17.706 1.00 56.62 96 ALA A O 1
ATOM 684 N N . ASP A 1 97 ? 16.927 0.391 -15.806 1.00 58.28 97 ASP A N 1
ATOM 685 C CA . ASP A 1 97 ? 15.533 0.048 -16.097 1.00 58.28 97 ASP A CA 1
ATOM 686 C C . ASP A 1 97 ? 14.627 1.287 -16.090 1.00 58.28 97 ASP A C 1
ATOM 688 O O . ASP A 1 97 ? 13.862 1.475 -17.026 1.00 58.28 97 ASP A O 1
ATOM 692 N N . LEU A 1 98 ? 14.767 2.188 -15.108 1.00 57.56 98 LEU A N 1
ATOM 693 C CA . LEU A 1 98 ? 14.008 3.451 -15.051 1.00 57.56 98 LEU A CA 1
ATOM 694 C C . LEU A 1 98 ? 14.333 4.389 -16.228 1.00 57.56 98 LEU A C 1
ATOM 696 O O . LEU A 1 98 ? 13.422 4.947 -16.841 1.00 57.56 98 LEU A O 1
ATOM 700 N N . ARG A 1 99 ? 15.612 4.491 -16.620 1.00 60.91 99 ARG A N 1
ATOM 701 C CA . ARG A 1 99 ? 16.007 5.262 -17.812 1.00 60.91 99 ARG A CA 1
ATOM 702 C C . ARG A 1 99 ? 15.466 4.668 -19.108 1.00 60.91 99 ARG A C 1
ATOM 704 O O . ARG A 1 99 ? 15.152 5.430 -20.015 1.00 60.91 99 ARG A O 1
ATOM 711 N N . ARG A 1 100 ? 15.340 3.339 -19.206 1.00 61.03 100 ARG A N 1
ATOM 712 C CA . ARG A 1 100 ? 14.759 2.686 -20.390 1.00 61.03 100 ARG A CA 1
ATOM 713 C C . ARG A 1 100 ? 13.301 3.067 -20.599 1.00 61.03 100 ARG A C 1
ATOM 715 O O . ARG A 1 100 ? 12.924 3.256 -21.737 1.00 61.03 100 ARG A O 1
ATOM 722 N N . ILE A 1 101 ? 12.532 3.269 -19.532 1.00 55.44 101 ILE A N 1
ATOM 723 C CA . ILE A 1 101 ? 11.134 3.735 -19.587 1.00 55.44 101 ILE A CA 1
ATOM 724 C C . ILE A 1 101 ? 10.999 5.269 -19.685 1.00 55.44 101 ILE A C 1
ATOM 726 O O . ILE A 1 101 ? 9.899 5.798 -19.543 1.00 55.44 101 ILE A O 1
ATOM 730 N N . GLY A 1 102 ? 12.101 6.002 -19.902 1.00 59.62 102 GLY A N 1
ATOM 731 C CA . GLY A 1 102 ? 12.105 7.466 -20.019 1.00 59.62 102 GLY A CA 1
ATOM 732 C C . GLY A 1 102 ? 11.843 8.213 -18.706 1.00 59.62 102 GLY A C 1
ATOM 733 O O . GLY A 1 102 ? 11.627 9.423 -18.718 1.00 59.62 102 GLY A O 1
ATOM 734 N N . VAL A 1 103 ? 11.860 7.512 -17.568 1.00 59.28 103 VAL A N 1
ATOM 735 C CA . VAL A 1 103 ? 11.610 8.092 -16.246 1.00 59.28 103 VAL A CA 1
ATOM 736 C C . VAL A 1 103 ? 12.935 8.287 -15.530 1.00 59.28 103 VAL A C 1
ATOM 738 O O . VAL A 1 103 ? 13.726 7.359 -15.356 1.00 59.28 103 VAL A O 1
ATOM 741 N N . GLU A 1 104 ? 13.180 9.503 -15.058 1.00 62.50 104 GLU A N 1
ATOM 742 C CA . GLU A 1 104 ? 14.358 9.764 -14.246 1.00 62.50 104 GLU A CA 1
ATOM 743 C C . GLU A 1 104 ? 14.292 8.912 -12.962 1.00 62.50 104 GLU A C 1
ATOM 745 O O . GLU A 1 104 ? 13.281 8.962 -12.255 1.00 62.50 104 GLU A O 1
ATOM 750 N N . PRO A 1 105 ? 15.318 8.102 -12.632 1.00 63.69 105 PRO A N 1
ATOM 751 C CA . PRO A 1 105 ? 15.233 7.137 -11.535 1.00 63.69 105 PRO A CA 1
ATOM 752 C C . PRO A 1 105 ? 14.826 7.760 -10.194 1.00 63.69 105 PRO A C 1
ATOM 754 O O . PRO A 1 105 ? 14.102 7.145 -9.411 1.00 63.69 105 PRO A O 1
ATOM 757 N N . ALA A 1 106 ? 15.231 9.013 -9.971 1.00 66.38 106 ALA A N 1
ATOM 758 C CA . ALA A 1 106 ? 14.853 9.811 -8.813 1.00 66.38 106 ALA A CA 1
ATOM 759 C C . ALA A 1 106 ? 13.332 10.026 -8.695 1.00 66.38 106 ALA A C 1
ATOM 761 O O . ALA A 1 106 ? 12.804 9.974 -7.585 1.00 66.38 106 ALA A O 1
ATOM 762 N N . MET A 1 107 ? 12.604 10.191 -9.808 1.00 67.31 107 MET A N 1
ATOM 763 C CA . MET A 1 107 ? 11.142 10.320 -9.788 1.00 67.31 107 MET A CA 1
ATOM 764 C C . MET A 1 107 ? 10.459 9.025 -9.348 1.00 67.31 107 MET A C 1
ATOM 766 O O . MET A 1 107 ? 9.569 9.065 -8.501 1.00 67.31 107 MET A O 1
ATOM 770 N N . GLY A 1 108 ? 10.887 7.868 -9.864 1.00 68.44 108 GLY A N 1
ATOM 771 C CA . GLY A 1 108 ? 10.312 6.576 -9.469 1.00 68.44 108 GLY A CA 1
ATOM 772 C C . GLY A 1 108 ? 10.524 6.274 -7.982 1.00 68.44 108 GLY A C 1
ATOM 773 O O . GLY A 1 108 ? 9.596 5.874 -7.276 1.00 68.44 108 GLY A O 1
ATOM 774 N N . VAL A 1 109 ? 11.736 6.538 -7.487 1.00 71.94 109 VAL A N 1
ATOM 775 C CA . VAL A 1 109 ? 12.087 6.413 -6.065 1.00 71.94 109 VAL A CA 1
ATOM 776 C C . VAL A 1 109 ? 11.275 7.397 -5.210 1.00 71.94 109 VAL A C 1
ATOM 778 O O . VAL A 1 109 ? 10.727 7.004 -4.179 1.00 71.94 109 VAL A O 1
ATOM 781 N N . GLY A 1 110 ? 11.129 8.646 -5.661 1.00 75.81 110 GLY A N 1
ATOM 782 C CA . GLY A 1 110 ? 10.356 9.683 -4.977 1.00 75.81 110 GLY A CA 1
ATOM 783 C C . GLY A 1 110 ? 8.866 9.354 -4.862 1.00 75.81 110 GLY A C 1
ATOM 784 O O . GLY A 1 110 ? 8.296 9.468 -3.778 1.00 75.81 110 GLY A O 1
ATOM 785 N N . ILE A 1 111 ? 8.240 8.872 -5.940 1.00 75.31 111 ILE A N 1
ATOM 786 C CA . ILE A 1 111 ? 6.833 8.441 -5.936 1.00 75.31 111 ILE A CA 1
ATOM 787 C C . ILE A 1 111 ? 6.633 7.271 -4.969 1.00 75.31 111 ILE A C 1
ATOM 789 O O . ILE A 1 111 ? 5.692 7.283 -4.174 1.00 75.31 111 ILE A O 1
ATOM 793 N N . ASN A 1 112 ? 7.527 6.279 -4.998 1.00 79.25 112 ASN A N 1
ATOM 794 C CA . ASN A 1 112 ? 7.449 5.136 -4.093 1.00 79.25 112 ASN A CA 1
ATOM 795 C C . ASN A 1 112 ? 7.598 5.563 -2.622 1.00 79.25 112 ASN A C 1
ATOM 797 O O . ASN A 1 112 ? 6.848 5.103 -1.759 1.00 79.25 112 ASN A O 1
ATOM 801 N N . LEU A 1 113 ? 8.522 6.485 -2.334 1.00 75.75 113 LEU A N 1
ATOM 802 C CA . LEU A 1 113 ? 8.703 7.047 -0.998 1.00 75.75 113 LEU A CA 1
ATOM 803 C C . LEU A 1 113 ? 7.456 7.814 -0.538 1.00 75.75 113 LEU A C 1
ATOM 805 O O . LEU A 1 113 ? 6.967 7.567 0.563 1.00 75.75 113 LEU A O 1
ATOM 809 N N . ALA A 1 114 ? 6.904 8.688 -1.382 1.00 79.12 114 ALA A N 1
ATOM 810 C CA . ALA A 1 114 ? 5.691 9.443 -1.077 1.00 79.12 114 ALA A CA 1
ATOM 811 C C . ALA A 1 114 ? 4.500 8.513 -0.802 1.00 79.12 114 ALA A C 1
ATOM 813 O O . ALA A 1 114 ? 3.806 8.669 0.204 1.00 79.12 114 ALA A O 1
ATOM 814 N N . TYR A 1 115 ? 4.305 7.498 -1.647 1.00 80.62 115 TYR A N 1
ATOM 815 C CA . TYR A 1 115 ? 3.263 6.491 -1.463 1.00 80.62 115 TYR A CA 1
ATOM 816 C C . TYR A 1 115 ? 3.430 5.741 -0.134 1.00 80.62 115 TYR A C 1
ATOM 818 O O . TYR A 1 115 ? 2.479 5.615 0.642 1.00 80.62 115 TYR A O 1
ATOM 826 N N . SER A 1 116 ? 4.657 5.307 0.164 1.00 78.75 116 SER A N 1
ATOM 827 C CA . SER A 1 116 ? 4.976 4.571 1.390 1.00 78.75 116 SER A CA 1
ATOM 828 C C . SER A 1 116 ? 4.786 5.431 2.648 1.00 78.75 116 SER A C 1
ATOM 830 O O . SER A 1 116 ? 4.279 4.938 3.656 1.00 78.75 116 SER A O 1
ATOM 832 N N . LEU A 1 117 ? 5.112 6.728 2.594 1.00 82.50 117 LEU A N 1
ATOM 833 C CA . LEU A 1 117 ? 4.874 7.678 3.688 1.00 82.50 117 LEU A CA 1
ATOM 834 C C . LEU A 1 117 ? 3.381 7.879 3.956 1.00 82.50 117 LEU A C 1
ATOM 836 O O . LEU A 1 117 ? 2.954 7.820 5.110 1.00 82.50 117 LEU A O 1
ATOM 840 N N . VAL A 1 118 ? 2.570 8.067 2.909 1.00 84.69 118 VAL A N 1
ATOM 841 C CA . VAL A 1 118 ? 1.110 8.191 3.053 1.00 84.69 118 VAL A CA 1
ATOM 842 C C . VAL A 1 118 ? 0.530 6.917 3.665 1.00 84.69 118 VAL A C 1
ATOM 844 O O . VAL A 1 118 ? -0.267 6.980 4.605 1.00 84.69 118 VAL A O 1
ATOM 847 N N . ALA A 1 119 ? 0.972 5.751 3.195 1.00 80.62 119 ALA A N 1
ATOM 848 C CA . ALA A 1 119 ? 0.566 4.470 3.751 1.00 80.62 119 ALA A CA 1
ATOM 849 C C . ALA A 1 119 ? 0.967 4.318 5.233 1.00 80.62 119 ALA A C 1
ATOM 851 O O . ALA A 1 119 ? 0.144 3.923 6.066 1.00 80.62 119 ALA A O 1
ATOM 852 N N . GLY A 1 120 ? 2.197 4.704 5.585 1.00 76.94 120 GLY A N 1
ATOM 853 C CA . GLY A 1 120 ? 2.690 4.731 6.962 1.00 76.94 120 GLY A CA 1
ATOM 854 C C . GLY A 1 120 ? 1.892 5.684 7.857 1.00 76.94 120 GLY A C 1
ATOM 855 O O . GLY A 1 120 ? 1.556 5.337 8.989 1.00 76.94 120 GLY A O 1
ATOM 856 N N . MET A 1 121 ? 1.490 6.849 7.347 1.00 85.25 121 MET A N 1
ATOM 857 C CA . MET A 1 121 ? 0.658 7.809 8.078 1.00 85.25 121 MET A CA 1
ATOM 858 C C . MET A 1 121 ? -0.750 7.256 8.343 1.00 85.25 121 MET A C 1
ATOM 860 O O . MET A 1 121 ? -1.268 7.391 9.455 1.00 85.25 121 MET A O 1
ATOM 864 N N . LEU A 1 122 ? -1.349 6.553 7.371 1.00 81.88 122 LEU A N 1
ATOM 865 C CA . LEU A 1 122 ? -2.611 5.831 7.572 1.00 81.88 122 LEU A CA 1
ATOM 866 C C . LEU A 1 122 ? -2.471 4.716 8.620 1.00 81.88 122 LEU A C 1
ATOM 868 O O . LEU A 1 122 ? -3.380 4.533 9.434 1.00 81.88 122 LEU A O 1
ATOM 872 N N . PHE A 1 123 ? -1.336 4.009 8.649 1.00 83.62 123 PHE A N 1
ATOM 873 C CA . PHE A 1 123 ? -1.041 3.018 9.687 1.00 83.62 123 PHE A CA 1
ATOM 874 C C . PHE A 1 123 ? -0.943 3.651 11.079 1.00 83.62 123 PHE A C 1
ATOM 876 O O . PHE A 1 123 ? -1.563 3.170 12.029 1.00 83.62 123 PHE A O 1
ATOM 883 N N . VAL A 1 124 ? -0.215 4.762 11.212 1.00 84.75 124 VAL A N 1
ATOM 884 C CA . VAL A 1 124 ? -0.098 5.492 12.483 1.00 84.75 124 VAL A CA 1
ATOM 885 C C . VAL A 1 124 ? -1.469 5.986 12.941 1.00 84.75 124 VAL A C 1
ATOM 887 O O . VAL A 1 124 ? -1.835 5.798 14.103 1.00 84.75 124 VAL A O 1
ATOM 890 N N . TRP A 1 125 ? -2.281 6.537 12.034 1.00 84.56 125 TRP A N 1
ATOM 891 C CA . TRP A 1 125 ? -3.643 6.963 12.357 1.00 84.56 125 TRP A CA 1
ATOM 892 C C . TRP A 1 125 ? -4.511 5.793 12.840 1.00 84.56 125 TRP A C 1
ATOM 894 O O . TRP A 1 125 ? -5.202 5.903 13.862 1.00 84.56 125 TRP A O 1
ATOM 904 N N . PHE A 1 126 ? -4.429 4.646 12.162 1.00 82.00 126 PHE A N 1
ATOM 905 C CA . PHE A 1 126 ? -5.076 3.411 12.593 1.00 82.00 126 PHE A CA 1
ATOM 906 C C . PHE A 1 126 ? -4.640 2.996 14.008 1.00 82.00 126 PHE A C 1
ATOM 908 O O . PHE A 1 126 ? -5.496 2.726 14.854 1.00 82.00 126 PHE A O 1
ATOM 915 N N . MET A 1 127 ? -3.337 3.015 14.299 1.00 82.06 127 MET A N 1
ATOM 916 C CA . MET A 1 127 ? -2.773 2.643 15.601 1.00 82.06 127 MET A CA 1
ATOM 917 C C . MET A 1 127 ? -3.185 3.599 16.725 1.00 82.06 127 MET A C 1
ATOM 919 O O . MET A 1 127 ? -3.596 3.146 17.797 1.00 82.06 127 MET A O 1
ATOM 923 N N . ILE A 1 128 ? -3.157 4.915 16.486 1.00 85.38 128 ILE A N 1
ATOM 924 C CA . ILE A 1 128 ? -3.634 5.926 17.445 1.00 85.38 128 ILE A CA 1
ATOM 925 C C . ILE A 1 128 ? -5.100 5.658 17.793 1.00 85.38 128 ILE A C 1
ATOM 927 O O . ILE A 1 128 ? -5.493 5.671 18.968 1.00 85.38 128 ILE A O 1
ATOM 931 N N . ARG A 1 129 ? -5.920 5.374 16.776 1.00 83.19 129 ARG A N 1
ATOM 932 C CA . ARG A 1 129 ? -7.344 5.107 16.970 1.00 83.19 129 ARG A CA 1
ATOM 933 C C . ARG A 1 129 ? -7.581 3.793 17.695 1.00 83.19 129 ARG A C 1
ATOM 935 O O . ARG A 1 129 ? -8.426 3.752 18.591 1.00 83.19 129 ARG A O 1
ATOM 942 N N . LEU A 1 130 ? -6.837 2.748 17.343 1.00 82.56 130 LEU A N 1
ATOM 943 C CA . LEU A 1 130 ? -6.872 1.475 18.041 1.00 82.56 130 LEU A CA 1
ATOM 944 C C . LEU A 1 130 ? -6.562 1.720 19.522 1.00 82.56 130 LEU A C 1
ATOM 946 O O . LEU A 1 130 ? -7.425 1.491 20.361 1.00 82.56 130 LEU A O 1
ATOM 950 N N . ARG A 1 131 ? -5.436 2.355 19.855 1.00 84.00 131 ARG A N 1
ATOM 951 C CA . ARG A 1 131 ? -5.072 2.675 21.245 1.00 84.00 131 ARG A CA 1
ATOM 952 C C . ARG A 1 131 ? -6.154 3.468 21.992 1.00 84.00 131 ARG A C 1
ATOM 954 O O . ARG A 1 131 ? -6.401 3.209 23.168 1.00 84.00 131 ARG A O 1
ATOM 961 N N . ALA A 1 132 ? -6.840 4.403 21.333 1.00 83.81 132 ALA A N 1
ATOM 962 C CA . ALA A 1 132 ? -7.956 5.141 21.933 1.00 83.81 132 ALA A CA 1
ATOM 963 C C . ALA A 1 132 ? -9.164 4.244 22.274 1.00 83.81 132 ALA A C 1
ATOM 965 O O . ALA A 1 132 ? -9.763 4.407 23.337 1.00 83.81 132 ALA A O 1
ATOM 966 N N . VAL A 1 133 ? -9.511 3.284 21.410 1.00 84.19 133 VAL A N 1
ATOM 967 C CA . VAL A 1 133 ? -10.582 2.303 21.673 1.00 84.19 133 VAL A CA 1
ATOM 968 C C . VAL A 1 133 ? -10.211 1.384 22.837 1.00 84.19 133 VAL A C 1
ATOM 970 O O . VAL A 1 133 ? -11.064 1.086 23.673 1.00 84.19 133 VAL A O 1
ATOM 973 N N . TRP A 1 134 ? -8.947 0.964 22.917 1.00 79.19 134 TRP A N 1
ATOM 974 C CA . TRP A 1 134 ? -8.457 0.123 24.010 1.00 79.19 134 TRP A CA 1
ATOM 975 C C . TRP A 1 134 ? -8.495 0.862 25.353 1.00 79.19 134 TRP A C 1
ATOM 977 O O . TRP A 1 134 ? -9.033 0.327 26.319 1.00 79.19 134 TRP A O 1
ATOM 987 N N . ARG A 1 135 ? -8.043 2.125 25.398 1.00 82.25 135 ARG A N 1
ATOM 988 C CA . ARG A 1 135 ? -8.087 2.953 26.618 1.00 82.25 135 ARG A CA 1
ATOM 989 C C . ARG A 1 135 ? -9.499 3.140 27.167 1.00 82.25 135 ARG A C 1
ATOM 991 O O . ARG A 1 135 ? -9.709 2.956 28.359 1.00 82.25 135 ARG A O 1
ATOM 998 N N . ARG A 1 136 ? -10.484 3.437 26.310 1.00 79.06 136 ARG A N 1
ATOM 999 C CA . ARG A 1 136 ? -11.885 3.597 26.752 1.00 79.06 136 ARG A CA 1
ATOM 1000 C C . ARG A 1 136 ? -12.440 2.326 27.397 1.00 79.06 136 ARG A C 1
ATOM 1002 O O . ARG A 1 136 ? -13.204 2.413 28.346 1.00 79.06 136 ARG A O 1
ATOM 1009 N N . ARG A 1 137 ? -12.043 1.150 26.904 1.00 71.69 137 ARG A N 1
ATOM 1010 C CA . ARG A 1 137 ? -12.488 -0.134 27.463 1.00 71.69 137 ARG A CA 1
ATOM 1011 C C . ARG A 1 137 ? -11.806 -0.488 28.777 1.00 71.69 137 ARG A C 1
ATOM 1013 O O . ARG A 1 137 ? -12.479 -1.059 29.622 1.00 71.69 137 ARG A O 1
ATOM 1020 N N . ALA A 1 138 ? -10.526 -0.153 28.946 1.00 76.06 138 ALA A N 1
ATOM 1021 C CA . ALA A 1 138 ? -9.837 -0.339 30.223 1.00 76.06 138 ALA A CA 1
ATOM 1022 C C . ALA A 1 138 ? -10.546 0.448 31.339 1.00 76.06 138 ALA A C 1
ATOM 1024 O O . ALA A 1 138 ? -10.889 -0.126 32.364 1.00 76.06 138 ALA A O 1
ATOM 1025 N N . VAL A 1 139 ? -10.896 1.711 31.067 1.00 74.44 139 VAL A N 1
ATOM 1026 C CA . VAL A 1 139 ? -11.646 2.566 32.005 1.00 74.44 139 VAL A CA 1
ATOM 1027 C C . VAL A 1 139 ? -13.052 2.014 32.286 1.00 74.44 139 VAL A C 1
ATOM 1029 O O . VAL A 1 139 ? -13.453 1.915 33.437 1.00 74.44 139 VAL A O 1
ATOM 1032 N N . SER A 1 140 ? -13.804 1.587 31.263 1.00 69.62 140 SER A N 1
ATOM 1033 C CA . SER A 1 140 ? -15.147 1.011 31.472 1.00 69.62 140 SER A CA 1
ATOM 1034 C C . SER A 1 140 ? -15.151 -0.377 32.128 1.00 69.62 140 SER A C 1
ATOM 1036 O O . SER A 1 140 ? -16.174 -0.783 32.679 1.00 69.62 140 SER A O 1
ATOM 1038 N N . GLY A 1 141 ? -14.056 -1.135 32.022 1.00 65.81 141 GLY A N 1
ATOM 1039 C CA . GLY A 1 141 ? -13.890 -2.419 32.704 1.00 65.81 141 GLY A CA 1
ATOM 1040 C C . GLY A 1 141 ? -13.691 -2.240 34.208 1.00 65.81 141 GLY A C 1
ATOM 1041 O O . GLY A 1 141 ? -14.292 -2.976 34.986 1.00 65.81 141 GLY A O 1
ATOM 1042 N N . ASP A 1 142 ? -12.935 -1.213 34.591 1.00 65.44 142 ASP A N 1
ATOM 1043 C CA . ASP A 1 142 ? -12.643 -0.859 35.981 1.00 65.44 142 ASP A CA 1
ATOM 1044 C C . ASP A 1 142 ? -13.907 -0.394 36.732 1.00 65.44 142 ASP A C 1
ATOM 1046 O O . ASP A 1 142 ? -14.234 -0.887 37.812 1.00 65.44 142 ASP A O 1
ATOM 1050 N N . SER A 1 143 ? -14.741 0.436 36.090 1.00 60.44 143 SER A N 1
ATOM 1051 C CA . SER A 1 143 ? -16.007 0.906 36.680 1.00 60.44 143 SER A CA 1
ATOM 1052 C C . SER A 1 143 ? -17.034 -0.212 36.925 1.00 60.44 143 SER A C 1
ATOM 1054 O O . SER A 1 143 ? -17.814 -0.135 37.869 1.00 60.44 143 SER A O 1
ATOM 1056 N N . ARG A 1 144 ? -17.041 -1.279 36.109 1.00 59.94 144 ARG A N 1
ATOM 1057 C CA . ARG A 1 144 ? -17.931 -2.442 36.322 1.00 59.94 144 ARG A CA 1
ATOM 1058 C C . ARG A 1 144 ? -17.447 -3.375 37.433 1.00 59.94 144 ARG A C 1
ATOM 1060 O O . ARG A 1 144 ? -18.258 -4.124 37.974 1.00 59.94 144 ARG A O 1
ATOM 1067 N N . GLY A 1 145 ? -16.151 -3.356 37.747 1.00 56.12 145 GLY A N 1
ATOM 1068 C CA . GLY A 1 145 ? -15.592 -4.052 38.906 1.00 56.12 145 GLY A CA 1
ATOM 1069 C C . GLY A 1 145 ? -16.004 -3.378 40.213 1.00 56.12 145 GLY A C 1
ATOM 1070 O O . GLY A 1 145 ? -16.443 -4.061 41.135 1.00 56.12 145 GLY A O 1
ATOM 1071 N N . ALA A 1 146 ? -15.968 -2.042 40.250 1.00 58.41 146 ALA A N 1
ATOM 1072 C CA . ALA A 1 146 ? -16.361 -1.251 41.416 1.00 58.41 146 ALA A CA 1
ATOM 1073 C C . ALA A 1 146 ? -17.853 -1.397 41.787 1.00 58.41 146 ALA A C 1
ATOM 1075 O O . ALA A 1 146 ? -18.183 -1.492 42.966 1.00 58.41 146 ALA A O 1
ATOM 1076 N N . ASP A 1 147 ? -18.757 -1.504 40.805 1.00 57.72 147 ASP A N 1
ATOM 1077 C CA . ASP A 1 147 ? -20.199 -1.677 41.067 1.00 57.72 147 ASP A CA 1
ATOM 1078 C C . ASP A 1 147 ? -20.581 -3.076 41.588 1.00 57.72 147 ASP A C 1
ATOM 1080 O O . ASP A 1 147 ? -21.626 -3.241 42.219 1.00 57.72 147 ASP A O 1
ATOM 1084 N N . ARG A 1 148 ? -19.744 -4.103 41.374 1.00 59.44 148 ARG A N 1
ATOM 1085 C CA . ARG A 1 148 ? -19.997 -5.457 41.906 1.00 59.44 148 ARG A CA 1
ATOM 1086 C C . ARG A 1 148 ? -19.675 -5.610 43.391 1.00 59.44 148 ARG A C 1
ATOM 1088 O O . ARG A 1 148 ? -20.117 -6.586 43.986 1.00 59.44 148 ARG A O 1
ATOM 1095 N N . VAL A 1 149 ? -18.941 -4.668 43.985 1.00 59.28 149 VAL A N 1
ATOM 1096 C CA . VAL A 1 149 ? -18.524 -4.704 45.399 1.00 59.28 149 VAL A CA 1
ATOM 1097 C C . VAL A 1 149 ? -19.356 -3.729 46.242 1.00 59.28 149 VAL A C 1
ATOM 1099 O O . VAL A 1 149 ? -18.911 -3.252 47.278 1.00 59.28 149 VAL A O 1
ATOM 1102 N N . ARG A 1 150 ? -20.593 -3.412 45.834 1.00 62.25 150 ARG A N 1
ATOM 1103 C CA . ARG A 1 150 ? -21.564 -2.845 46.778 1.00 62.25 150 ARG A CA 1
ATOM 1104 C C . ARG A 1 150 ? -22.210 -3.994 47.556 1.00 62.25 150 ARG A C 1
ATOM 1106 O O . ARG A 1 150 ? -22.992 -4.739 46.959 1.00 62.25 150 ARG A O 1
ATOM 1113 N N . PRO A 1 151 ? -21.901 -4.175 48.854 1.00 59.25 151 PRO A N 1
ATOM 1114 C CA . PRO A 1 151 ? -22.630 -5.128 49.675 1.00 59.25 151 PRO A CA 1
ATOM 1115 C C . PRO A 1 151 ? -24.103 -4.716 49.674 1.00 59.25 151 PRO A C 1
ATOM 1117 O O . PRO A 1 151 ? -24.441 -3.557 49.921 1.00 59.25 151 PRO A O 1
ATOM 1120 N N . ARG A 1 152 ? -24.989 -5.658 49.339 1.00 64.62 152 ARG A N 1
ATOM 1121 C CA . ARG A 1 152 ? -26.423 -5.479 49.561 1.00 64.62 152 ARG A CA 1
ATOM 1122 C C . ARG A 1 152 ? -26.618 -5.374 51.068 1.00 64.62 152 ARG A C 1
ATOM 1124 O O . ARG A 1 152 ? -26.567 -6.389 51.752 1.00 64.62 152 ARG A O 1
ATOM 1131 N N . CYS A 1 153 ? -26.832 -4.166 51.574 1.00 67.19 153 CYS A N 1
ATOM 1132 C CA . CYS A 1 153 ? -27.456 -3.995 52.876 1.00 67.19 153 CYS A CA 1
ATOM 1133 C C . CYS A 1 153 ? -28.902 -4.474 52.724 1.00 67.19 153 CYS A C 1
ATOM 1135 O O . CYS A 1 153 ? -29.742 -3.769 52.165 1.00 67.19 153 CYS A O 1
ATOM 1137 N N . THR A 1 154 ? -29.154 -5.724 53.097 1.00 66.00 154 THR A N 1
ATOM 1138 C CA . THR A 1 154 ? -30.509 -6.234 53.298 1.00 66.00 154 THR A CA 1
ATOM 1139 C C . THR A 1 154 ? -31.047 -5.699 54.629 1.00 66.00 154 THR A C 1
ATOM 1141 O O . THR A 1 154 ? -30.261 -5.638 55.578 1.00 66.00 154 THR A O 1
ATOM 1144 N N . PRO A 1 155 ? -32.321 -5.270 54.675 1.00 71.00 155 PRO A N 1
ATOM 1145 C CA . PRO A 1 155 ? -32.971 -4.750 55.879 1.00 71.00 155 PRO A CA 1
ATOM 1146 C C . PRO A 1 155 ? -33.189 -5.823 56.949 1.00 71.00 155 PRO A C 1
ATOM 1148 O O . PRO A 1 155 ? -33.251 -7.021 56.583 1.00 71.00 155 PRO A O 1
#

Radius of gyration: 22.39 Å; chains: 1; bounding box: 57×20×80 Å

pLDDT: mean 74.0, std 9.68, range [52.94, 88.5]

Sequence (155 aa):
MLLSAFHRRLRLATAALLVVGVGLAIFGLVGAADHRDRRAGAFAVAAVVLAVLVPVVLRGGRWVVGGAAIVLGGQWIAVVGTLVELLIGVGASKSADLRRIGVEPAMGVGINLAYSLVAGMLFVWFMIRLRAVWRRRAVSGDSRGADRVRPRCTP

Organism: NCBI:txid2340916

Secondary structure (DSSP, 8-state):
-HHHHS-HHHHHHHHHHHHHHHHHHHHHHHHHHHTT-TTHHHHHHHHHHHHHHHHHHHHT-HHHHHHHHHHHHHHHHHHHHHHHHHHH---HHHHHHHHHTT--HHHHHHHHHHHHHHHHHHHHHHHHHHHHHHHHHHHHHHHHHHHTT------

Foldseek 3Di:
DLLVLLDPVLLVLLLVLLVVQLVVLVLVLVLCVVLVHPCNVVSVVSNVVSVVLNVVSVVRDPVNSVVLLVVLVCLVVVLVVLVVCVVVDPPPVQCVSCVSSVHRSVVVSVVSNVSSVSSNVSSVSSVVSVVVVVVVVVVVVVVVVVVVPPPPPDD